Protein AF-A0A9W6X4A1-F1 (afdb_monomer_lite)

Secondary structu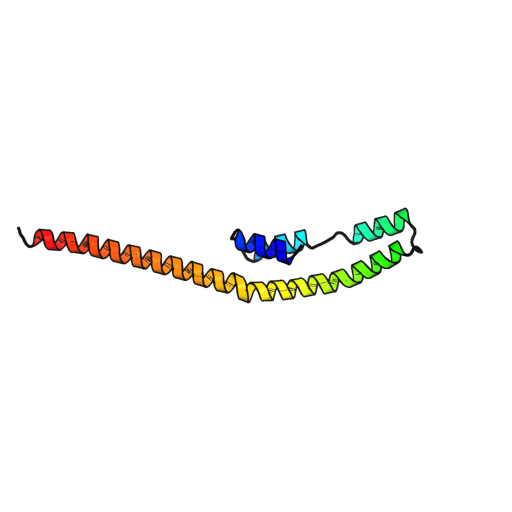re (DSSP, 8-state):
-HHHHHHHHHHTT--HHHHHHHHHHHH---HHHHHHHHHHHH-TTSHHHHHHHHHHHHHHHHHHHHHHHHHHHIIIIIHHHHHHHHHHHHHHHHHHHHHHHHHHHHHHHTTS--

Structure (mmCIF, N/CA/C/O backbone):
data_AF-A0A9W6X4A1-F1
#
_entry.id   AF-A0A9W6X4A1-F1
#
loop_
_atom_site.group_PDB
_atom_site.id
_atom_site.type_symbol
_atom_site.label_atom_id
_atom_site.label_alt_id
_atom_site.label_comp_id
_atom_site.label_asym_id
_atom_site.label_entity_id
_atom_site.label_seq_id
_atom_site.pdbx_PDB_ins_code
_atom_site.Cartn_x
_atom_site.Cartn_y
_atom_site.Cartn_z
_atom_site.occupancy
_atom_site.B_iso_or_equiv
_atom_site.auth_seq_id
_atom_site.auth_comp_id
_atom_site.auth_asym_id
_atom_site.auth_atom_id
_atom_site.pdbx_PDB_model_num
ATOM 1 N N . MET A 1 1 ? -7.831 -2.629 -3.133 1.00 89.06 1 MET A N 1
ATOM 2 C CA . MET A 1 1 ? -7.227 -1.544 -3.936 1.00 89.06 1 MET A CA 1
ATOM 3 C C . MET A 1 1 ? -5.858 -1.918 -4.488 1.00 89.06 1 MET A C 1
ATOM 5 O O . MET A 1 1 ? -5.690 -1.781 -5.688 1.00 89.06 1 MET A O 1
ATOM 9 N N . PHE A 1 2 ? -4.949 -2.494 -3.688 1.00 94.25 2 PHE A N 1
ATOM 10 C CA . PHE A 1 2 ? -3.586 -2.870 -4.108 1.00 94.25 2 PHE A CA 1
ATOM 11 C C . PHE A 1 2 ? -3.449 -3.439 -5.534 1.00 94.25 2 PHE A C 1
ATOM 13 O O . PHE A 1 2 ? -2.820 -2.817 -6.377 1.00 94.25 2 PHE A O 1
ATOM 20 N N . VAL A 1 3 ? -4.059 -4.597 -5.826 1.00 94.12 3 VAL A N 1
ATOM 21 C CA . VAL A 1 3 ? -3.889 -5.286 -7.123 1.00 94.12 3 VAL A CA 1
ATOM 22 C C . VAL A 1 3 ? -4.399 -4.441 -8.291 1.00 94.12 3 VAL A C 1
ATOM 24 O O . VAL A 1 3 ? -3.761 -4.388 -9.335 1.00 94.12 3 VAL A O 1
ATOM 27 N N . VAL A 1 4 ? -5.522 -3.744 -8.107 1.00 94.94 4 VAL A N 1
ATOM 28 C CA . VAL A 1 4 ? -6.103 -2.877 -9.143 1.00 94.94 4 VAL A CA 1
ATOM 29 C C . VAL A 1 4 ? -5.170 -1.705 -9.435 1.00 94.94 4 VAL A C 1
ATOM 31 O O . VAL A 1 4 ? -4.833 -1.475 -10.592 1.00 94.94 4 VAL A O 1
ATOM 34 N N . SER A 1 5 ? -4.695 -1.012 -8.395 1.00 94.38 5 SER A N 1
ATOM 35 C CA . SER A 1 5 ? -3.732 0.086 -8.526 1.00 94.38 5 SER A CA 1
ATOM 36 C C . SER A 1 5 ? -2.411 -0.377 -9.146 1.00 94.38 5 SER A C 1
ATOM 38 O O . SER A 1 5 ? -1.830 0.341 -9.961 1.00 94.38 5 SER A O 1
ATOM 40 N N . PHE A 1 6 ? -1.970 -1.594 -8.821 1.00 95.00 6 PHE A N 1
ATOM 41 C CA . PHE A 1 6 ? -0.727 -2.171 -9.326 1.00 95.00 6 PHE A CA 1
ATOM 42 C C . PHE A 1 6 ? -0.818 -2.472 -10.815 1.00 95.00 6 PHE A C 1
ATOM 44 O O . PHE A 1 6 ? 0.044 -2.059 -11.589 1.00 95.00 6 PHE A O 1
ATOM 51 N N . LEU A 1 7 ? -1.893 -3.147 -11.226 1.00 93.19 7 LEU A N 1
ATOM 52 C CA . LEU A 1 7 ? -2.142 -3.474 -12.625 1.00 93.19 7 LEU A CA 1
ATOM 53 C C . LEU A 1 7 ? -2.398 -2.220 -13.460 1.00 93.19 7 LEU A C 1
ATOM 55 O O . LEU A 1 7 ? -1.870 -2.125 -14.561 1.00 93.19 7 LEU A O 1
ATOM 59 N N . MET A 1 8 ? -3.136 -1.236 -12.935 1.00 95.12 8 MET A N 1
ATOM 60 C CA . MET A 1 8 ? -3.303 0.058 -13.605 1.00 95.12 8 MET A CA 1
ATOM 61 C C . MET A 1 8 ? -1.964 0.771 -13.798 1.00 95.12 8 MET A C 1
ATOM 63 O O . MET A 1 8 ? -1.681 1.233 -14.897 1.00 95.12 8 MET A O 1
ATOM 67 N N . SER A 1 9 ? -1.120 0.828 -12.764 1.00 92.62 9 SER A N 1
ATOM 68 C CA . SER A 1 9 ? 0.201 1.468 -12.859 1.00 92.62 9 SER A CA 1
ATOM 69 C C . SER A 1 9 ? 1.103 0.753 -13.868 1.00 92.62 9 SER A C 1
ATOM 71 O O . SER A 1 9 ? 1.769 1.407 -14.665 1.00 92.62 9 SER A O 1
ATOM 73 N N . TRP A 1 10 ? 1.089 -0.584 -13.876 1.00 90.50 10 TRP A N 1
ATOM 74 C CA . TRP A 1 10 ? 1.816 -1.386 -14.861 1.00 90.50 10 TRP A CA 1
ATOM 75 C C . TRP A 1 10 ? 1.301 -1.152 -16.287 1.00 90.50 10 TRP A C 1
ATOM 77 O O . TRP A 1 10 ? 2.101 -0.947 -17.198 1.00 90.50 10 TRP A O 1
ATOM 87 N N . TRP A 1 11 ? -0.021 -1.110 -16.480 1.00 89.25 11 TRP A N 1
ATOM 88 C CA . TRP A 1 11 ? -0.636 -0.862 -17.788 1.00 89.25 11 TRP A CA 1
ATOM 89 C C . TRP A 1 11 ? -0.343 0.544 -18.324 1.00 89.25 11 TRP A C 1
ATOM 91 O O . TRP A 1 11 ? -0.128 0.721 -19.518 1.00 89.25 11 TRP A O 1
ATOM 101 N N . LEU A 1 12 ? -0.249 1.533 -17.433 1.00 92.44 12 LEU A N 1
ATOM 102 C CA . LEU A 1 12 ? 0.166 2.902 -17.753 1.00 92.44 12 LEU A CA 1
ATOM 103 C C . LEU A 1 12 ? 1.685 3.049 -17.974 1.00 92.44 12 LEU A C 1
ATOM 105 O O . LEU A 1 12 ? 2.162 4.158 -18.206 1.00 92.44 12 LEU A O 1
ATOM 109 N N . GLY A 1 13 ? 2.454 1.958 -17.907 1.00 88.12 13 GLY A N 1
ATOM 110 C CA . GLY A 1 13 ? 3.890 1.956 -18.185 1.00 88.12 13 GLY A CA 1
ATOM 111 C C . GLY A 1 13 ? 4.772 2.468 -17.042 1.00 88.12 13 GLY A C 1
ATOM 112 O O . GLY A 1 13 ? 5.942 2.765 -17.279 1.00 88.12 13 GLY A O 1
ATOM 113 N N . ALA A 1 14 ? 4.253 2.567 -15.814 1.00 91.12 14 ALA A N 1
ATOM 114 C CA . ALA A 1 14 ? 5.050 2.949 -14.650 1.00 91.12 14 ALA A CA 1
ATOM 115 C C . ALA A 1 14 ? 6.138 1.903 -14.352 1.00 91.12 14 ALA A C 1
ATOM 117 O O . ALA A 1 14 ? 5.962 0.711 -14.616 1.00 91.12 14 ALA A O 1
ATOM 118 N N . THR A 1 15 ? 7.258 2.323 -13.757 1.00 91.69 15 THR A N 1
ATOM 119 C CA . THR A 1 15 ? 8.297 1.388 -13.298 1.00 91.69 15 THR A CA 1
ATOM 120 C C . THR A 1 15 ? 7.793 0.542 -12.126 1.00 91.69 15 THR A C 1
ATOM 122 O O . THR A 1 15 ? 6.833 0.904 -11.443 1.00 91.69 15 THR A O 1
ATOM 125 N N . TYR A 1 1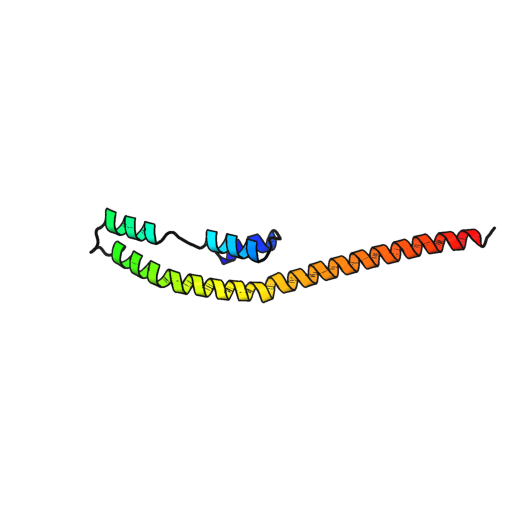6 ? 8.457 -0.586 -11.845 1.00 92.69 16 TYR A N 1
ATOM 126 C CA . TYR A 1 16 ? 8.091 -1.443 -10.710 1.00 92.69 16 TYR A CA 1
ATOM 127 C C . TYR A 1 16 ? 8.057 -0.664 -9.387 1.00 92.69 16 TYR A C 1
ATOM 129 O O . TYR A 1 16 ? 7.107 -0.792 -8.623 1.00 92.69 16 TYR A O 1
ATOM 137 N N . GLU A 1 17 ? 9.053 0.187 -9.136 1.00 93.94 17 GLU A N 1
ATOM 138 C CA . GLU A 1 17 ? 9.141 0.988 -7.907 1.00 93.94 17 GLU A CA 1
ATOM 139 C C . GLU A 1 17 ? 7.973 1.972 -7.772 1.00 93.94 17 GLU A C 1
ATOM 141 O O . GLU A 1 17 ? 7.397 2.113 -6.690 1.00 93.94 17 GLU A O 1
ATOM 146 N N . GLN A 1 18 ? 7.571 2.597 -8.882 1.00 94.50 18 GLN A N 1
ATOM 147 C CA . GLN A 1 18 ? 6.414 3.490 -8.931 1.00 94.50 18 GLN A CA 1
ATOM 148 C C . GLN A 1 18 ? 5.113 2.716 -8.698 1.00 94.50 18 GLN A C 1
ATOM 150 O O . GLN A 1 18 ? 4.317 3.105 -7.845 1.00 94.50 18 GLN A O 1
ATOM 155 N N . ALA A 1 19 ? 4.916 1.597 -9.403 1.00 95.12 19 ALA A N 1
ATOM 156 C CA . ALA A 1 19 ? 3.724 0.765 -9.275 1.00 95.12 19 ALA A CA 1
ATOM 157 C C . ALA A 1 19 ? 3.558 0.213 -7.851 1.00 95.12 19 ALA A C 1
ATOM 159 O O . ALA A 1 19 ? 2.461 0.265 -7.298 1.00 95.12 19 ALA A O 1
ATOM 160 N N . VAL A 1 20 ? 4.642 -0.259 -7.228 1.00 95.56 20 VAL A N 1
ATOM 161 C CA . VAL A 1 20 ? 4.657 -0.723 -5.832 1.00 95.56 20 VAL A CA 1
ATOM 162 C C . VAL A 1 20 ? 4.273 0.406 -4.883 1.00 95.56 20 VAL A C 1
ATOM 164 O O . VAL A 1 20 ? 3.341 0.241 -4.098 1.00 95.56 20 VAL A O 1
ATOM 167 N N . THR A 1 21 ? 4.947 1.553 -4.979 1.00 95.31 21 THR A N 1
ATOM 168 C CA . THR A 1 21 ? 4.709 2.706 -4.097 1.00 95.31 21 THR A CA 1
ATOM 169 C C . THR A 1 21 ? 3.258 3.171 -4.179 1.00 95.31 21 THR A C 1
ATOM 171 O O . THR A 1 21 ? 2.573 3.224 -3.161 1.00 95.31 21 THR A O 1
ATOM 174 N N . LEU A 1 22 ? 2.753 3.417 -5.392 1.00 95.12 22 LEU A N 1
ATOM 175 C CA . LEU A 1 22 ? 1.376 3.862 -5.621 1.00 95.12 22 LEU A CA 1
ATOM 176 C C . LEU A 1 22 ? 0.350 2.858 -5.084 1.00 95.12 22 LEU A C 1
ATOM 178 O O . LEU A 1 22 ? -0.646 3.243 -4.472 1.00 95.12 22 LEU A O 1
ATOM 182 N N . SER A 1 23 ? 0.602 1.565 -5.282 1.00 95.62 23 SER A N 1
ATOM 183 C CA . SER A 1 23 ? -0.315 0.508 -4.850 1.00 95.62 23 SER A CA 1
ATOM 184 C C . SER A 1 23 ? -0.343 0.340 -3.340 1.00 95.62 23 SER A C 1
ATOM 186 O O . SER A 1 23 ? -1.417 0.113 -2.788 1.00 95.62 23 SER A O 1
ATOM 188 N N . PHE A 1 24 ? 0.803 0.473 -2.666 1.00 94.31 24 PHE A N 1
ATOM 189 C CA . PHE A 1 24 ? 0.859 0.469 -1.206 1.00 94.31 24 PHE A CA 1
ATOM 190 C C . PHE A 1 24 ? 0.222 1.720 -0.616 1.00 94.31 24 PHE A C 1
ATOM 192 O O . PHE A 1 24 ? -0.550 1.590 0.325 1.00 94.31 24 PHE A O 1
ATOM 199 N N . THR A 1 25 ? 0.432 2.902 -1.198 1.00 93.50 25 THR A N 1
ATOM 200 C CA . THR A 1 25 ? -0.266 4.120 -0.762 1.00 93.50 25 THR A CA 1
ATOM 201 C C . THR A 1 25 ? -1.781 3.984 -0.903 1.00 93.50 25 THR A C 1
ATOM 203 O O . THR A 1 25 ? -2.515 4.353 0.005 1.00 93.50 25 THR A O 1
ATOM 206 N N . ALA A 1 26 ? -2.264 3.411 -2.008 1.00 92.31 26 ALA A N 1
ATOM 207 C CA . ALA A 1 26 ? -3.694 3.198 -2.226 1.00 92.31 26 ALA A CA 1
ATOM 208 C C . ALA A 1 26 ? -4.293 2.064 -1.369 1.00 92.31 26 ALA A C 1
ATOM 210 O O . ALA A 1 26 ? -5.514 1.971 -1.235 1.00 92.31 26 ALA A O 1
ATOM 211 N N . ALA A 1 27 ? -3.464 1.154 -0.853 1.00 91.81 27 ALA A N 1
ATOM 212 C CA . ALA A 1 27 ? -3.903 0.016 -0.049 1.00 91.81 27 ALA A CA 1
ATOM 213 C C . ALA A 1 27 ? -3.780 0.252 1.460 1.00 91.81 27 ALA A C 1
ATOM 215 O O . ALA A 1 27 ? -4.564 -0.324 2.211 1.00 91.81 27 ALA A O 1
ATOM 216 N N . SER A 1 28 ? -2.807 1.059 1.885 1.00 85.94 28 SER A N 1
ATOM 217 C CA . SER A 1 28 ? -2.575 1.396 3.286 1.00 85.94 28 SER A CA 1
ATOM 218 C C . SER A 1 28 ? -3.720 2.261 3.791 1.00 85.94 28 SER A C 1
ATOM 220 O O . SER A 1 28 ? -4.071 3.265 3.173 1.00 85.94 28 SER A O 1
ATOM 222 N N . ASN A 1 29 ? -4.313 1.860 4.909 1.00 83.19 29 ASN A N 1
ATOM 223 C CA . ASN A 1 29 ? -5.380 2.606 5.559 1.00 83.19 29 ASN A CA 1
ATOM 224 C C . ASN A 1 29 ? -4.845 3.177 6.880 1.00 83.19 29 ASN A C 1
ATOM 226 O O . ASN A 1 29 ? -3.891 2.648 7.435 1.00 83.19 29 ASN A O 1
ATOM 230 N N . ASN A 1 30 ? -5.435 4.253 7.399 1.00 88.31 30 ASN A N 1
ATOM 231 C CA . ASN A 1 30 ? -4.943 4.886 8.632 1.00 88.31 30 ASN A CA 1
ATOM 232 C C . ASN A 1 30 ? -5.610 4.262 9.867 1.00 88.31 30 ASN A C 1
ATOM 234 O O . ASN A 1 30 ? -6.513 4.858 10.468 1.00 88.31 30 ASN A O 1
ATOM 238 N N . PHE A 1 31 ? -5.196 3.048 10.235 1.00 89.19 31 PHE A N 1
ATOM 239 C CA . PHE A 1 31 ? -5.776 2.330 11.373 1.00 89.19 31 PHE A CA 1
ATOM 240 C C . PHE A 1 31 ? -5.540 3.030 12.715 1.00 89.19 31 PHE A C 1
ATOM 242 O O . PHE A 1 31 ? -6.411 2.946 13.583 1.00 89.19 31 PHE A O 1
ATOM 249 N N . GLU A 1 32 ? -4.445 3.778 12.895 1.00 89.56 32 GLU A N 1
ATOM 250 C CA . GLU A 1 32 ? -4.223 4.531 14.136 1.00 89.56 32 GLU A CA 1
ATOM 251 C C . GLU A 1 32 ? -5.321 5.575 14.360 1.00 89.56 32 GLU A C 1
ATOM 253 O O . GLU A 1 32 ? -5.831 5.725 15.473 1.00 89.56 32 GLU A O 1
ATOM 258 N N . LEU A 1 33 ? -5.738 6.258 13.287 1.00 92.19 33 LEU A N 1
ATOM 259 C CA . LEU A 1 33 ? -6.835 7.217 13.347 1.00 92.19 33 LEU A CA 1
ATOM 260 C C . LEU A 1 33 ? -8.170 6.508 13.605 1.00 92.19 33 LEU A C 1
ATOM 262 O O . LEU A 1 33 ? -8.963 6.983 14.415 1.00 92.19 33 LEU A O 1
ATOM 266 N N . ALA A 1 34 ? -8.411 5.359 12.966 1.00 90.94 34 ALA A N 1
ATOM 267 C CA . ALA A 1 34 ? -9.631 4.577 13.171 1.00 90.94 34 ALA A CA 1
ATOM 268 C C . ALA A 1 34 ? -9.777 4.106 14.628 1.00 90.94 34 ALA A C 1
ATOM 270 O O . ALA A 1 34 ? -10.861 4.199 15.210 1.00 90.94 34 ALA A O 1
ATOM 271 N N . LEU A 1 35 ? -8.680 3.662 15.246 1.00 91.50 35 LEU A N 1
ATOM 272 C CA . LEU A 1 35 ? -8.647 3.299 16.659 1.00 91.50 35 LEU A CA 1
ATOM 273 C C . LEU A 1 35 ? -8.889 4.517 17.559 1.00 91.50 35 LEU A C 1
ATOM 275 O O . LEU A 1 35 ? -9.705 4.443 18.478 1.00 91.50 35 LEU A O 1
ATOM 279 N N . ALA A 1 36 ? -8.217 5.639 17.285 1.00 94.44 36 ALA A N 1
ATOM 280 C CA . ALA A 1 36 ? -8.374 6.868 18.059 1.00 94.44 36 ALA A CA 1
ATOM 281 C C . ALA A 1 36 ? -9.827 7.365 18.048 1.00 94.44 36 ALA A C 1
ATOM 283 O O . ALA A 1 36 ? -10.380 7.676 19.102 1.00 94.44 36 ALA A O 1
ATOM 284 N N . VAL A 1 37 ? -10.469 7.375 16.876 1.00 94.69 37 VAL A N 1
ATOM 285 C CA . VAL A 1 37 ? -11.878 7.764 16.726 1.00 94.69 37 VAL A CA 1
ATOM 286 C C . VAL A 1 37 ? -12.801 6.778 17.445 1.00 94.69 37 VAL A C 1
ATOM 288 O O . VAL A 1 37 ? -13.695 7.208 18.171 1.00 94.69 37 VAL A O 1
ATOM 291 N N . ALA A 1 38 ? -12.566 5.467 17.321 1.00 94.56 38 ALA A N 1
ATOM 292 C CA . ALA A 1 38 ? -13.376 4.460 18.007 1.00 94.56 38 ALA A CA 1
ATOM 293 C C . ALA A 1 38 ? -13.324 4.623 19.537 1.00 94.56 38 ALA A C 1
ATOM 295 O O . ALA A 1 38 ? -14.362 4.621 20.201 1.00 94.56 38 ALA A O 1
ATOM 296 N N . ILE A 1 39 ? -12.130 4.838 20.096 1.00 94.94 39 ILE A N 1
ATOM 297 C CA . ILE A 1 39 ? -11.943 5.072 21.532 1.00 94.94 39 ILE A CA 1
ATOM 298 C C . ILE A 1 39 ? -12.564 6.407 21.959 1.00 94.94 39 ILE A C 1
ATOM 300 O O . ILE A 1 39 ? -13.219 6.461 22.998 1.00 94.94 39 ILE A O 1
ATOM 304 N N . ALA A 1 40 ? -12.384 7.472 21.175 1.00 95.88 40 ALA A N 1
ATOM 305 C CA . ALA A 1 40 ? -12.890 8.801 21.508 1.00 95.88 40 ALA A CA 1
ATOM 306 C C . ALA A 1 40 ? -14.426 8.881 21.476 1.00 95.88 40 ALA A C 1
ATOM 308 O O . ALA A 1 40 ? -15.014 9.559 22.314 1.00 95.88 40 ALA A O 1
ATOM 309 N N . SER A 1 41 ? -15.080 8.195 20.533 1.00 96.19 41 SER A N 1
ATOM 310 C CA . SER A 1 41 ? -16.539 8.242 20.372 1.00 96.19 41 SER A CA 1
ATOM 311 C C . SER A 1 41 ? -17.287 7.197 21.201 1.00 96.19 41 SER A C 1
ATOM 313 O O . SER A 1 41 ? -18.358 7.498 21.721 1.00 96.19 41 SER A O 1
ATOM 315 N N . PHE A 1 42 ? -16.749 5.979 21.331 1.00 93.50 42 PHE A N 1
ATOM 316 C CA . PHE A 1 42 ? -17.451 4.850 21.960 1.00 93.50 42 PHE A CA 1
ATOM 317 C C . PHE A 1 42 ? -16.818 4.397 23.283 1.00 93.50 42 PHE A C 1
ATOM 319 O O . PHE A 1 42 ? -17.415 3.618 24.024 1.00 93.50 42 PHE A O 1
ATOM 326 N N . GLY A 1 43 ? -15.630 4.904 23.619 1.00 91.94 43 GLY A N 1
ATOM 327 C CA . GLY A 1 43 ? -14.889 4.522 24.816 1.00 91.94 43 GLY A CA 1
ATOM 328 C C . GLY A 1 43 ? -14.101 3.218 24.655 1.00 91.94 43 GLY A C 1
ATOM 329 O O . GLY A 1 43 ? -14.346 2.404 23.765 1.00 91.94 43 GLY A O 1
ATOM 330 N N . LEU A 1 44 ? -13.145 2.999 25.562 1.00 91.75 44 LEU A N 1
ATOM 331 C CA . LEU A 1 44 ? -12.189 1.880 25.512 1.00 91.75 44 LEU A CA 1
ATOM 332 C C . LEU A 1 44 ? -12.820 0.485 25.642 1.00 91.75 44 LEU A C 1
ATOM 334 O O . LEU A 1 44 ? -12.262 -0.483 25.141 1.00 91.75 44 LEU A O 1
ATOM 338 N N . LYS A 1 45 ? -13.952 0.365 26.344 1.00 92.50 45 LYS A N 1
ATOM 339 C CA . LYS A 1 45 ? -14.621 -0.921 26.622 1.00 92.50 45 LYS A CA 1
ATOM 340 C C . LYS A 1 45 ? -15.719 -1.266 25.613 1.00 92.50 45 LYS A C 1
ATOM 342 O O . LYS A 1 45 ? -16.566 -2.104 25.899 1.00 92.50 45 LYS A O 1
ATOM 347 N N . SER A 1 46 ? -15.741 -0.580 24.478 1.00 92.75 46 SER A N 1
ATOM 348 C CA . SER A 1 46 ? -16.758 -0.771 23.453 1.00 92.75 46 SER A CA 1
ATOM 349 C C . SER A 1 46 ? -16.320 -1.808 22.419 1.00 92.75 46 SER A C 1
ATOM 351 O O . SER A 1 46 ? -15.134 -1.914 22.093 1.00 92.75 46 SER A O 1
ATOM 353 N N . ASP A 1 47 ? -17.284 -2.545 21.867 1.00 93.69 47 ASP A N 1
ATOM 354 C CA . ASP A 1 47 ? -17.026 -3.515 20.797 1.00 93.69 47 ASP A CA 1
ATOM 355 C C . ASP A 1 47 ? -16.320 -2.886 19.576 1.00 93.69 47 ASP A C 1
ATOM 357 O O . ASP A 1 47 ? -15.373 -3.495 19.072 1.00 93.69 47 ASP A O 1
ATOM 361 N N . PRO A 1 48 ? -16.662 -1.656 19.123 1.00 92.75 48 PRO A N 1
ATOM 362 C CA . PRO A 1 48 ? -15.941 -0.993 18.036 1.00 92.75 48 PRO A CA 1
ATOM 363 C C . PRO A 1 48 ? -14.455 -0.766 18.332 1.00 92.75 48 PRO A C 1
ATOM 365 O O . PRO A 1 48 ? -13.625 -0.958 17.447 1.00 92.75 48 PRO A O 1
ATOM 368 N N . ALA A 1 49 ? -14.095 -0.392 19.567 1.00 92.75 49 ALA A N 1
ATOM 369 C CA . ALA A 1 49 ? -12.696 -0.184 19.937 1.00 92.75 49 ALA A CA 1
ATOM 370 C C . ALA A 1 49 ? -11.899 -1.497 19.870 1.00 92.75 49 ALA A C 1
ATOM 372 O O . ALA A 1 49 ? -10.790 -1.518 19.335 1.00 92.75 49 ALA A O 1
ATOM 373 N N . LEU A 1 50 ? -12.483 -2.605 20.342 1.00 93.44 50 LEU A N 1
ATOM 374 C CA . LEU A 1 50 ? -11.865 -3.931 20.268 1.00 93.44 50 LEU A CA 1
ATOM 375 C C . LEU A 1 50 ? -11.678 -4.393 18.815 1.00 93.44 50 LEU A C 1
ATOM 377 O O . LEU A 1 50 ? -10.602 -4.870 18.456 1.00 93.44 50 LEU A O 1
ATOM 381 N N . MET A 1 51 ? -12.695 -4.216 17.969 1.00 93.31 51 MET A N 1
ATOM 382 C CA . MET A 1 51 ? -12.621 -4.599 16.555 1.00 93.31 51 MET A CA 1
ATOM 383 C C . MET A 1 51 ? -11.559 -3.800 15.793 1.00 93.31 51 MET A C 1
ATOM 385 O O . MET A 1 51 ? -10.849 -4.375 14.969 1.00 93.31 51 MET A O 1
ATOM 389 N N . SER A 1 52 ? -11.382 -2.512 16.106 1.00 92.12 52 SER A N 1
ATOM 390 C CA . SER A 1 52 ? -10.312 -1.692 15.523 1.00 92.12 52 SER A CA 1
ATOM 391 C C . SER A 1 52 ? -8.913 -2.209 15.878 1.00 92.12 52 SER A C 1
ATOM 393 O O . SER A 1 52 ? -8.049 -2.266 15.004 1.00 92.12 52 SER A O 1
ATOM 395 N N . VAL A 1 53 ? -8.684 -2.641 17.126 1.00 91.88 53 VAL A N 1
ATOM 396 C CA . VAL A 1 53 ? -7.396 -3.237 17.541 1.00 91.88 53 VAL A CA 1
ATOM 397 C C . VAL A 1 53 ? -7.139 -4.556 16.817 1.00 91.88 53 VAL A C 1
ATOM 399 O O . VAL A 1 53 ? -6.036 -4.787 16.323 1.00 91.88 53 VAL A O 1
ATOM 402 N N . VAL A 1 54 ? -8.155 -5.419 16.721 1.00 93.00 54 VAL A N 1
ATOM 403 C CA . VAL A 1 54 ? -8.047 -6.684 15.979 1.00 93.00 54 VAL A CA 1
ATOM 404 C C . VAL A 1 54 ? -7.753 -6.416 14.499 1.00 93.00 54 VAL A C 1
ATOM 406 O O . VAL A 1 54 ? -6.899 -7.081 13.918 1.00 93.00 54 VAL A O 1
ATOM 409 N N . GLY A 1 55 ? -8.396 -5.408 13.903 1.00 91.12 55 GLY A N 1
ATOM 410 C CA . GLY A 1 55 ? -8.125 -4.965 12.536 1.00 91.12 55 GLY A CA 1
ATOM 411 C C . GLY A 1 55 ? -6.669 -4.539 12.321 1.00 91.12 55 GLY A C 1
ATOM 412 O O . GLY A 1 55 ? -6.036 -5.013 11.380 1.00 91.12 55 GLY A O 1
ATOM 413 N N . ALA A 1 56 ? -6.107 -3.740 13.232 1.00 89.56 56 ALA A N 1
ATOM 414 C CA . ALA A 1 56 ? -4.700 -3.331 13.181 1.00 89.56 56 ALA A CA 1
ATOM 415 C C . ALA A 1 56 ? -3.733 -4.525 13.315 1.00 89.56 56 ALA A C 1
ATOM 417 O O . ALA A 1 56 ? -2.695 -4.577 12.655 1.00 89.56 56 ALA A O 1
ATOM 418 N N . LEU A 1 57 ? -4.088 -5.536 14.119 1.00 93.19 57 LEU A N 1
ATOM 419 C CA . LEU A 1 57 ? -3.282 -6.752 14.254 1.00 93.19 57 LEU A CA 1
ATOM 420 C C . LEU A 1 57 ? -3.238 -7.573 12.953 1.00 93.19 57 LEU A C 1
ATOM 422 O O . LEU A 1 57 ? -2.232 -8.218 12.665 1.00 93.19 57 LEU A O 1
ATOM 426 N N . ILE A 1 58 ? -4.313 -7.540 12.162 1.00 93.12 58 ILE A N 1
ATOM 427 C CA . ILE A 1 58 ? -4.399 -8.204 10.852 1.00 93.12 58 ILE A CA 1
ATOM 428 C C . ILE A 1 58 ? -3.713 -7.374 9.756 1.00 93.12 58 ILE A C 1
ATOM 430 O O . ILE A 1 58 ? -3.220 -7.931 8.771 1.00 93.12 58 ILE A O 1
ATOM 434 N N . GLU A 1 59 ? -3.648 -6.053 9.904 1.00 91.75 59 GLU A N 1
ATOM 435 C CA . GLU A 1 59 ? -3.075 -5.171 8.889 1.00 91.75 59 GLU A CA 1
ATOM 436 C C . GLU A 1 59 ? -1.597 -5.471 8.619 1.00 91.75 59 GLU A C 1
ATOM 438 O O . GLU A 1 59 ? -1.210 -5.661 7.466 1.00 91.75 59 GLU A O 1
ATOM 443 N N . ILE A 1 60 ? -0.779 -5.586 9.668 1.00 9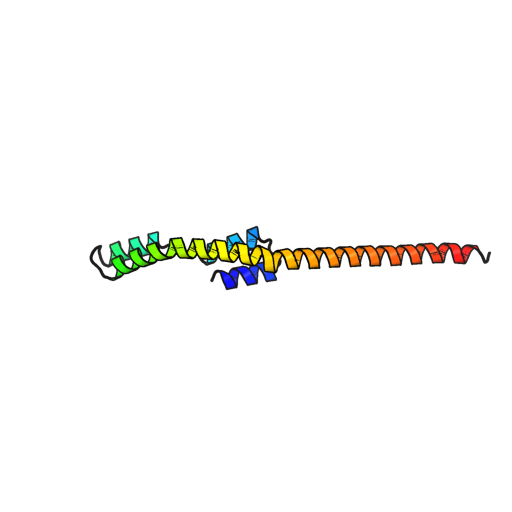2.50 60 ILE A N 1
ATOM 444 C CA . ILE A 1 60 ? 0.667 -5.819 9.542 1.00 92.50 60 ILE A CA 1
ATOM 445 C C . ILE A 1 60 ? 0.988 -7.092 8.728 1.00 92.50 60 ILE A C 1
ATOM 447 O O . ILE A 1 60 ? 1.729 -6.996 7.742 1.00 92.50 60 ILE A O 1
ATOM 451 N N . PRO A 1 61 ? 0.439 -8.283 9.055 1.00 94.06 61 PRO A N 1
ATOM 452 C CA . PRO A 1 61 ? 0.684 -9.481 8.255 1.00 94.06 61 PRO A CA 1
ATOM 453 C C . PRO A 1 61 ? 0.091 -9.378 6.845 1.00 94.06 61 PRO A C 1
ATOM 455 O O . PRO A 1 61 ? 0.668 -9.925 5.906 1.00 94.06 61 PRO A O 1
ATOM 458 N N . THR A 1 62 ? -1.012 -8.646 6.661 1.00 94.19 62 THR A N 1
ATOM 459 C CA . THR A 1 62 ? -1.597 -8.415 5.331 1.00 94.19 62 THR A CA 1
ATOM 460 C C . THR A 1 62 ? -0.668 -7.577 4.454 1.00 94.19 62 THR A C 1
ATOM 462 O O . THR A 1 62 ? -0.409 -7.949 3.311 1.00 94.19 62 THR A O 1
ATOM 465 N N . MET A 1 63 ? -0.102 -6.487 4.979 1.00 93.75 63 MET A N 1
ATOM 466 C CA . MET A 1 63 ? 0.854 -5.656 4.241 1.00 93.75 63 MET A CA 1
ATOM 467 C C . MET A 1 63 ? 2.117 -6.438 3.888 1.00 93.75 63 MET A C 1
ATOM 469 O O . MET A 1 63 ? 2.587 -6.366 2.753 1.00 93.75 63 MET A O 1
ATOM 473 N N . LEU A 1 64 ? 2.613 -7.271 4.806 1.00 95.19 64 LEU A N 1
ATOM 474 C CA . LEU A 1 64 ? 3.729 -8.170 4.520 1.00 95.19 64 LEU A CA 1
ATOM 475 C C . LEU A 1 64 ? 3.387 -9.175 3.402 1.00 95.19 64 LEU A C 1
ATOM 477 O O . LEU A 1 64 ? 4.189 -9.384 2.492 1.00 95.19 64 LEU A O 1
ATOM 481 N N . ALA A 1 65 ? 2.186 -9.757 3.414 1.00 96.50 65 ALA A N 1
ATOM 482 C CA . ALA A 1 65 ? 1.726 -10.640 2.342 1.00 96.50 65 ALA A CA 1
ATOM 483 C C . ALA A 1 65 ? 1.659 -9.916 0.9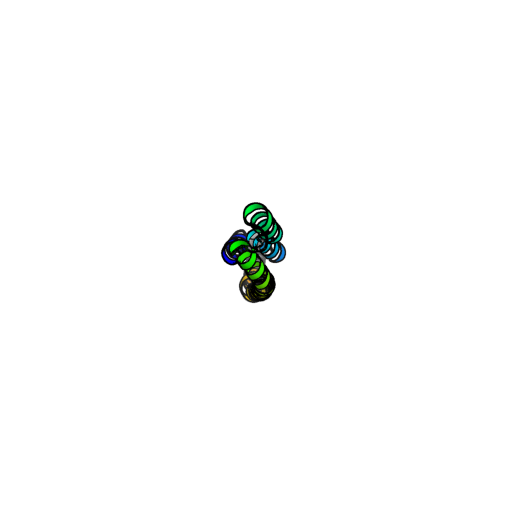85 1.00 96.50 65 ALA A C 1
ATOM 485 O O . ALA A 1 65 ? 2.062 -10.476 -0.036 1.00 96.50 65 ALA A O 1
ATOM 486 N N . LEU A 1 66 ? 1.225 -8.652 0.968 1.00 95.69 66 LEU A N 1
ATOM 487 C CA . LEU A 1 66 ? 1.225 -7.827 -0.242 1.00 95.69 66 LEU A CA 1
ATOM 488 C C . LEU A 1 66 ? 2.642 -7.514 -0.738 1.00 95.69 66 LEU A C 1
ATOM 490 O O . LEU A 1 66 ? 2.844 -7.423 -1.947 1.00 95.69 66 LEU A O 1
ATOM 494 N N . VAL A 1 67 ? 3.642 -7.414 0.144 1.00 95.56 67 VAL A N 1
ATOM 495 C CA . VAL A 1 67 ? 5.052 -7.262 -0.267 1.00 95.56 67 VAL A CA 1
ATOM 496 C C . VAL A 1 67 ? 5.526 -8.514 -1.001 1.00 95.56 67 VAL A C 1
ATOM 498 O O . VAL A 1 67 ? 6.126 -8.418 -2.073 1.00 95.56 67 VAL A O 1
ATOM 501 N N . TYR A 1 68 ? 5.208 -9.701 -0.480 1.00 96.44 68 TYR A N 1
ATOM 502 C CA . TYR A 1 68 ? 5.502 -10.951 -1.181 1.00 96.44 68 TYR A CA 1
ATOM 503 C C . TYR A 1 68 ? 4.761 -11.049 -2.519 1.00 96.44 68 TYR A C 1
ATOM 505 O O . TYR A 1 68 ? 5.348 -11.472 -3.517 1.00 96.44 68 TYR A O 1
ATOM 513 N N . LEU A 1 69 ? 3.507 -10.594 -2.571 1.00 95.50 69 LEU A N 1
ATOM 514 C CA . LEU A 1 69 ? 2.737 -10.524 -3.811 1.00 95.50 69 LEU A CA 1
ATOM 515 C C . LEU A 1 69 ? 3.362 -9.549 -4.824 1.00 95.50 69 LEU A C 1
ATOM 517 O O . LEU A 1 69 ? 3.444 -9.865 -6.009 1.00 95.50 69 LEU A O 1
ATOM 521 N N . ALA A 1 70 ? 3.870 -8.401 -4.374 1.00 94.81 70 ALA A N 1
ATOM 522 C CA . ALA A 1 70 ? 4.593 -7.451 -5.215 1.00 94.81 70 ALA A CA 1
ATOM 523 C C . ALA A 1 70 ? 5.871 -8.072 -5.798 1.00 94.81 70 ALA A C 1
ATOM 525 O O . ALA A 1 70 ? 6.119 -7.968 -7.0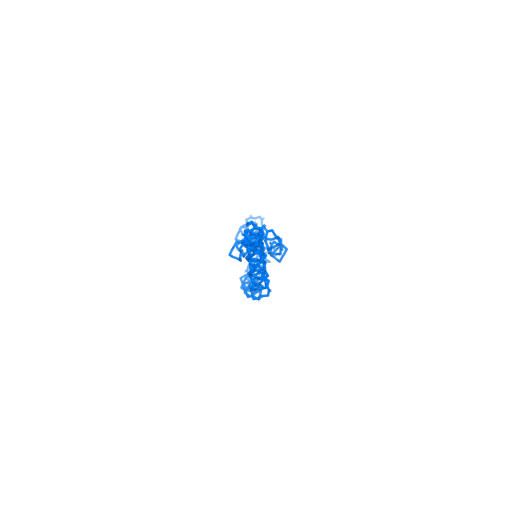00 1.00 94.81 70 ALA A O 1
ATOM 526 N N . PHE A 1 71 ? 6.650 -8.792 -4.982 1.00 95.00 71 PHE A N 1
ATOM 527 C CA . PHE A 1 71 ? 7.824 -9.523 -5.467 1.00 95.00 71 PHE A CA 1
ATOM 528 C C . PHE A 1 71 ? 7.464 -10.598 -6.493 1.00 95.00 71 PHE A C 1
ATOM 530 O O . PHE A 1 71 ? 8.219 -10.809 -7.444 1.00 95.00 71 PHE A O 1
ATOM 537 N N . TRP A 1 72 ? 6.320 -11.263 -6.325 1.00 93.19 72 TRP A N 1
ATOM 538 C CA . TRP A 1 72 ? 5.810 -12.199 -7.319 1.00 93.19 72 TRP A CA 1
ATOM 539 C C . TRP A 1 72 ? 5.468 -11.484 -8.635 1.00 93.19 72 TRP A C 1
ATOM 541 O O . TRP A 1 72 ? 5.958 -11.895 -9.688 1.00 93.19 72 TRP A O 1
ATOM 551 N N . PHE A 1 73 ? 4.753 -10.355 -8.579 1.00 92.06 73 PHE A N 1
ATOM 552 C CA . PHE A 1 73 ? 4.450 -9.539 -9.760 1.00 92.06 73 PHE A CA 1
ATOM 553 C C . PHE A 1 73 ? 5.690 -8.964 -10.455 1.00 92.06 73 PHE A C 1
ATOM 555 O O . PHE A 1 73 ? 5.698 -8.836 -11.680 1.00 92.06 73 PHE A O 1
ATOM 562 N N . ARG A 1 74 ? 6.764 -8.655 -9.717 1.00 90.31 74 ARG A N 1
ATOM 563 C CA . ARG A 1 74 ? 8.044 -8.225 -10.305 1.00 90.31 74 ARG A CA 1
ATOM 564 C C . ARG A 1 74 ? 8.571 -9.252 -11.306 1.00 90.31 74 ARG A C 1
ATOM 566 O O . ARG A 1 74 ? 9.013 -8.879 -12.388 1.00 90.31 74 ARG A O 1
ATOM 573 N N . LYS A 1 75 ? 8.521 -10.535 -10.932 1.00 87.88 75 LYS A N 1
ATOM 574 C CA . LYS A 1 75 ? 9.046 -11.644 -11.739 1.00 87.88 75 LYS A CA 1
ATOM 575 C C . LYS A 1 75 ? 8.174 -11.954 -12.953 1.00 87.88 75 LYS A C 1
ATOM 577 O O . LYS A 1 75 ? 8.704 -12.390 -13.965 1.00 87.88 75 LYS A O 1
ATOM 582 N N . THR A 1 76 ? 6.860 -11.763 -12.854 1.00 84.12 76 THR A N 1
ATOM 583 C CA . THR A 1 76 ? 5.927 -12.134 -13.928 1.00 84.12 76 THR A CA 1
ATOM 584 C C . THR A 1 76 ? 5.659 -10.991 -14.903 1.00 84.12 76 THR A C 1
ATOM 586 O O . THR A 1 76 ? 5.720 -11.203 -16.107 1.00 84.12 76 THR A O 1
ATOM 589 N N . LEU A 1 77 ? 5.396 -9.776 -14.413 1.00 83.69 77 LEU A N 1
ATOM 590 C CA . LEU A 1 77 ? 4.910 -8.665 -15.241 1.00 83.69 77 LEU A CA 1
ATOM 591 C C . LEU A 1 77 ? 6.024 -7.735 -15.732 1.00 83.69 77 LEU A C 1
ATOM 593 O O . LEU A 1 77 ? 5.969 -7.234 -16.853 1.00 83.69 77 LEU A O 1
ATOM 597 N N . PHE A 1 78 ? 7.043 -7.494 -14.908 1.00 81.94 78 PHE A N 1
ATOM 598 C CA . PHE A 1 78 ? 8.106 -6.540 -15.240 1.00 81.94 78 PHE A CA 1
ATOM 599 C C . PHE A 1 78 ? 9.290 -7.187 -15.959 1.00 81.94 78 PHE A C 1
ATOM 601 O O . PHE A 1 78 ? 9.883 -6.555 -16.826 1.00 81.94 78 PHE A O 1
ATOM 608 N N . THR A 1 79 ? 9.605 -8.453 -15.668 1.00 77.38 79 THR A N 1
ATOM 609 C CA . THR A 1 79 ? 10.583 -9.219 -16.458 1.00 77.38 79 THR A CA 1
ATOM 610 C C . THR A 1 79 ? 10.078 -9.485 -17.878 1.00 77.38 79 THR A C 1
ATOM 612 O O . THR A 1 79 ? 10.853 -9.347 -18.818 1.00 77.38 79 THR A O 1
ATOM 615 N N . ALA A 1 80 ? 8.788 -9.801 -18.045 1.00 74.56 80 ALA A N 1
ATOM 616 C CA . ALA A 1 80 ? 8.179 -9.978 -19.365 1.00 74.56 80 ALA A CA 1
ATOM 617 C C . ALA A 1 80 ? 8.203 -8.673 -20.174 1.00 74.56 80 ALA A C 1
ATOM 619 O O . ALA A 1 80 ? 8.738 -8.646 -21.277 1.00 74.56 80 ALA A O 1
ATOM 620 N N . LYS A 1 81 ? 7.748 -7.563 -19.575 1.00 75.50 81 LYS A N 1
ATOM 621 C CA . LYS A 1 81 ? 7.767 -6.252 -20.234 1.00 75.50 81 LYS A CA 1
ATOM 622 C C . LYS A 1 81 ? 9.179 -5.820 -20.656 1.00 75.50 81 LYS A C 1
ATOM 624 O O . LYS A 1 81 ? 9.348 -5.287 -21.743 1.00 75.50 81 LYS A O 1
ATOM 629 N N . ALA A 1 82 ? 10.196 -6.076 -19.830 1.00 76.44 82 ALA A N 1
ATOM 630 C CA . ALA A 1 82 ? 11.581 -5.759 -20.180 1.00 76.44 82 ALA A CA 1
ATOM 631 C C . ALA A 1 82 ? 12.085 -6.551 -21.403 1.00 76.44 82 ALA A C 1
ATOM 633 O O . ALA A 1 82 ? 12.828 -6.002 -22.215 1.00 76.44 82 ALA A O 1
ATOM 634 N N . ALA A 1 83 ? 11.678 -7.817 -21.548 1.00 77.06 83 ALA A N 1
ATOM 635 C CA . ALA A 1 83 ? 12.022 -8.631 -22.712 1.00 77.06 83 ALA A CA 1
ATOM 636 C C . ALA A 1 83 ? 11.327 -8.129 -23.989 1.00 77.06 83 ALA A C 1
ATOM 638 O O . ALA A 1 83 ? 11.975 -8.028 -25.030 1.00 77.06 83 ALA A O 1
ATOM 639 N N . ASP A 1 84 ? 10.047 -7.759 -23.894 1.00 79.94 84 ASP A N 1
ATOM 640 C CA . ASP A 1 84 ? 9.273 -7.211 -25.014 1.00 79.94 84 ASP A CA 1
ATOM 641 C C . ASP A 1 84 ? 9.831 -5.857 -25.477 1.00 79.94 84 ASP A C 1
ATOM 643 O O . ASP A 1 84 ? 10.052 -5.650 -26.672 1.00 79.94 84 ASP A O 1
ATOM 647 N N . ASP A 1 85 ? 10.127 -4.960 -24.528 1.00 82.38 85 ASP A N 1
ATOM 648 C CA . ASP A 1 85 ? 10.729 -3.654 -24.806 1.00 82.38 85 ASP A CA 1
ATOM 649 C C . ASP A 1 85 ? 12.085 -3.841 -25.520 1.00 82.38 85 ASP A C 1
ATOM 651 O O . ASP A 1 85 ? 12.352 -3.195 -26.532 1.00 82.38 85 ASP A O 1
ATOM 655 N N . GLN A 1 86 ? 12.926 -4.776 -25.057 1.00 82.06 86 GLN A N 1
ATOM 656 C CA . GLN A 1 86 ? 14.230 -5.052 -25.667 1.00 82.06 86 GLN A CA 1
ATOM 657 C C . GLN A 1 86 ? 14.118 -5.674 -27.068 1.00 82.06 86 GLN A C 1
ATOM 659 O O . GLN A 1 86 ? 14.854 -5.268 -27.968 1.00 82.06 86 GLN A O 1
ATOM 664 N N . ALA A 1 87 ? 13.191 -6.611 -27.282 1.00 83.81 87 ALA A N 1
ATOM 665 C CA . ALA A 1 87 ? 12.931 -7.190 -28.600 1.00 83.81 87 ALA A CA 1
ATOM 666 C C . ALA A 1 87 ? 12.433 -6.132 -29.599 1.00 83.81 87 ALA A C 1
ATOM 668 O O . ALA A 1 87 ? 12.862 -6.117 -30.753 1.00 83.81 87 ALA A O 1
ATOM 669 N N . ALA A 1 88 ? 11.578 -5.204 -29.155 1.00 84.06 88 ALA A N 1
ATOM 670 C CA . ALA A 1 88 ? 11.119 -4.091 -29.979 1.00 84.06 88 ALA A CA 1
ATOM 671 C C . ALA A 1 88 ? 12.276 -3.172 -30.409 1.00 84.06 88 ALA A C 1
ATOM 673 O O . ALA A 1 88 ? 12.320 -2.756 -31.567 1.00 84.06 88 ALA A O 1
ATOM 674 N N . LEU A 1 89 ? 13.237 -2.899 -29.517 1.00 84.31 89 LEU A N 1
ATOM 675 C CA . LEU A 1 89 ? 14.402 -2.077 -29.863 1.00 84.31 89 LEU A CA 1
ATOM 676 C C . LEU A 1 89 ? 15.333 -2.782 -30.857 1.00 84.31 89 LEU A C 1
ATOM 678 O O . LEU A 1 89 ? 15.789 -2.145 -31.801 1.00 84.31 89 LEU A O 1
ATOM 682 N N . VAL A 1 90 ? 15.581 -4.085 -30.686 1.00 85.12 90 VAL A N 1
ATOM 683 C CA . VAL A 1 90 ? 16.405 -4.871 -31.626 1.00 85.12 90 VAL A CA 1
ATOM 684 C C . VAL A 1 90 ? 15.778 -4.877 -33.021 1.00 85.12 90 VAL A C 1
ATOM 686 O O . VAL A 1 90 ? 16.454 -4.530 -33.984 1.00 85.12 90 VAL A O 1
ATOM 689 N N . ASN A 1 91 ? 14.475 -5.154 -33.123 1.00 87.62 91 ASN A N 1
ATOM 690 C CA . ASN A 1 91 ? 13.759 -5.134 -34.403 1.00 87.62 91 ASN A CA 1
ATOM 691 C C . ASN A 1 91 ? 13.796 -3.748 -35.075 1.00 87.62 91 ASN A C 1
ATOM 693 O O . ASN A 1 91 ? 13.892 -3.650 -36.298 1.00 87.62 91 ASN A O 1
ATOM 697 N N . ALA A 1 92 ? 13.730 -2.666 -34.290 1.00 86.88 92 ALA A N 1
ATOM 698 C CA . ALA A 1 92 ? 13.843 -1.304 -34.810 1.00 86.88 92 ALA A CA 1
ATOM 699 C C . ALA A 1 92 ? 15.253 -1.006 -35.350 1.00 86.88 92 ALA A C 1
ATOM 701 O O . ALA A 1 92 ? 15.380 -0.404 -36.414 1.00 86.88 92 ALA A O 1
ATOM 702 N N . MET A 1 93 ? 16.304 -1.464 -34.659 1.00 82.12 93 MET A N 1
ATOM 703 C CA . MET A 1 93 ? 17.693 -1.321 -35.112 1.00 82.12 93 MET A CA 1
ATOM 704 C C . MET A 1 93 ? 17.972 -2.143 -36.376 1.00 82.12 93 MET A C 1
ATOM 706 O O . MET A 1 93 ? 18.589 -1.629 -37.305 1.00 82.12 93 MET A O 1
ATOM 710 N N . GLU A 1 94 ? 17.477 -3.382 -36.450 1.00 82.81 94 GLU A N 1
ATOM 711 C CA . GLU A 1 94 ? 17.609 -4.237 -37.638 1.00 82.81 94 GLU A CA 1
ATOM 712 C C . GLU A 1 94 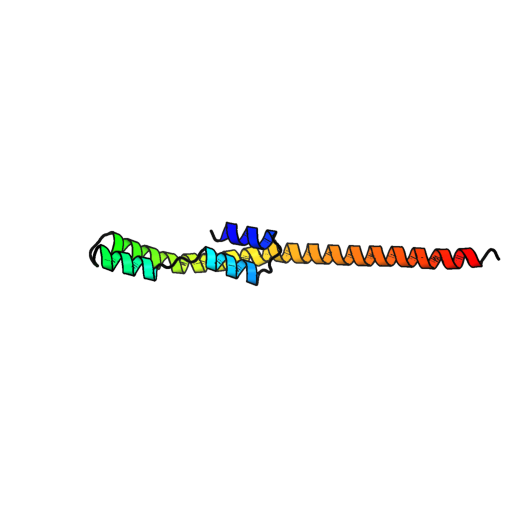? 16.873 -3.648 -38.847 1.00 82.81 94 GLU A C 1
ATOM 714 O O . GLU A 1 94 ? 17.422 -3.610 -39.948 1.00 82.81 94 GLU A O 1
ATOM 719 N N . GLY A 1 95 ? 15.659 -3.119 -38.654 1.00 74.25 95 GLY A N 1
ATOM 720 C CA . GLY A 1 95 ? 14.921 -2.422 -39.710 1.00 74.25 95 GLY A CA 1
ATOM 721 C C . GLY A 1 95 ? 15.681 -1.209 -40.253 1.00 74.25 95 GLY A C 1
ATOM 722 O O . GLY A 1 95 ? 15.758 -1.022 -41.467 1.00 74.25 95 GLY A O 1
ATOM 723 N N . GLN A 1 96 ? 16.312 -0.440 -39.364 1.00 74.12 96 GLN A N 1
ATOM 724 C CA . GLN A 1 96 ? 17.108 0.731 -39.728 1.00 74.12 96 GLN A CA 1
ATOM 725 C C . GLN A 1 96 ? 18.404 0.345 -40.464 1.00 74.12 96 GLN A C 1
ATOM 727 O O . GLN A 1 96 ? 18.796 1.018 -41.415 1.00 74.12 96 GLN A O 1
ATOM 732 N N . GLN A 1 97 ? 19.031 -0.772 -40.085 1.00 66.81 97 GLN A N 1
ATOM 733 C CA . GLN A 1 97 ? 20.233 -1.297 -40.736 1.00 66.81 97 GLN A CA 1
ATOM 734 C C . GLN A 1 97 ? 19.938 -1.841 -42.147 1.00 66.81 97 GLN A C 1
ATOM 736 O O . GLN A 1 97 ? 20.707 -1.608 -43.075 1.00 66.81 97 GLN A O 1
ATOM 741 N N . VAL A 1 98 ? 18.789 -2.503 -42.340 1.00 61.06 98 VAL A N 1
ATOM 742 C CA . VAL A 1 98 ? 18.344 -3.010 -43.654 1.00 61.06 98 VAL A CA 1
ATOM 743 C C . VAL A 1 98 ? 17.984 -1.873 -44.617 1.00 61.06 98 VAL A C 1
ATOM 745 O O . VAL A 1 98 ? 18.175 -2.002 -45.828 1.00 61.06 98 VAL A O 1
ATOM 748 N N . GLU A 1 99 ? 17.445 -0.764 -44.112 1.00 62.19 99 GLU A N 1
ATOM 749 C CA . GLU A 1 99 ? 17.096 0.403 -44.928 1.00 62.19 99 GLU A CA 1
ATOM 750 C C . GLU A 1 99 ? 18.342 1.206 -45.343 1.00 62.19 99 GLU A C 1
ATOM 752 O O . GLU A 1 99 ? 18.444 1.633 -46.498 1.00 62.19 99 GLU A O 1
ATOM 757 N N . ASP A 1 100 ? 19.337 1.304 -44.456 1.00 60.28 100 ASP A N 1
ATOM 758 C CA . ASP A 1 100 ? 20.642 1.914 -44.744 1.00 60.28 100 ASP A CA 1
ATOM 759 C C . ASP A 1 100 ? 21.454 1.086 -45.766 1.00 60.28 100 ASP A C 1
ATOM 761 O O . ASP A 1 100 ? 21.964 1.628 -46.751 1.00 60.28 100 ASP A O 1
ATOM 765 N N . ASP A 1 101 ? 21.456 -0.249 -45.647 1.00 60.91 101 ASP A N 1
ATOM 766 C CA . ASP A 1 101 ? 22.111 -1.150 -46.614 1.00 60.91 101 ASP A CA 1
ATOM 767 C C . ASP A 1 101 ? 21.493 -1.066 -48.025 1.00 60.91 101 ASP A C 1
ATOM 769 O O . ASP A 1 101 ? 22.205 -1.096 -49.038 1.00 60.91 101 ASP A O 1
ATOM 773 N N . ARG A 1 102 ? 20.163 -0.911 -48.134 1.00 61.41 102 ARG A N 1
ATOM 774 C CA . ARG A 1 102 ? 19.492 -0.707 -49.436 1.00 61.41 102 ARG A CA 1
ATOM 775 C C . ARG A 1 102 ? 19.805 0.660 -50.041 1.00 61.41 102 ARG A C 1
ATOM 777 O O . ARG A 1 102 ? 19.984 0.756 -51.258 1.00 61.41 102 ARG A O 1
ATOM 784 N N . SER A 1 103 ? 19.877 1.698 -49.210 1.00 61.59 103 SER A N 1
ATOM 785 C CA . SER A 1 103 ? 20.232 3.061 -49.623 1.00 61.59 103 SER A CA 1
ATOM 786 C C . SER A 1 103 ? 21.672 3.128 -50.152 1.00 61.59 103 SER A C 1
ATOM 788 O O . SER A 1 103 ? 21.927 3.707 -51.212 1.00 61.59 103 SER A O 1
ATOM 790 N N . GLY A 1 104 ? 22.604 2.440 -49.483 1.00 58.66 104 GLY A N 1
ATOM 791 C CA . GLY A 1 104 ? 23.995 2.311 -49.915 1.00 58.66 104 GLY A CA 1
ATOM 792 C C . GLY A 1 104 ? 24.161 1.509 -51.210 1.00 58.66 104 GLY A C 1
ATOM 793 O O . GLY A 1 104 ? 24.877 1.942 -52.111 1.00 58.66 104 GLY A O 1
ATOM 794 N N . SER A 1 105 ? 23.473 0.371 -51.357 1.00 60.62 105 SER A N 1
ATOM 795 C CA . SER A 1 105 ? 23.619 -0.522 -52.521 1.00 60.62 105 SER A CA 1
ATOM 796 C C . SER A 1 105 ? 23.138 0.101 -53.845 1.00 60.62 105 SER A C 1
ATOM 798 O O . SER A 1 105 ? 23.807 -0.023 -54.877 1.00 60.62 105 SER A O 1
ATOM 800 N N . GLY A 1 106 ? 22.033 0.858 -53.827 1.00 57.59 106 GLY A N 1
ATOM 801 C CA . GLY A 1 106 ? 21.498 1.525 -55.024 1.00 57.59 106 GLY A CA 1
ATOM 802 C C . GLY A 1 106 ? 22.405 2.627 -55.590 1.00 57.59 106 GLY A C 1
ATOM 803 O O . GLY A 1 106 ? 22.400 2.882 -56.798 1.00 57.59 106 GLY A O 1
ATOM 804 N N . ALA A 1 107 ? 23.228 3.254 -54.742 1.00 59.28 107 ALA A N 1
ATOM 805 C CA . ALA A 1 107 ? 24.172 4.292 -55.152 1.00 59.28 107 ALA A CA 1
ATOM 806 C C . ALA A 1 107 ? 25.380 3.734 -55.930 1.00 59.28 107 ALA A C 1
ATOM 808 O O . ALA A 1 107 ? 25.903 4.416 -56.815 1.00 59.28 107 ALA A O 1
ATOM 809 N N . TYR A 1 108 ? 25.801 2.494 -55.646 1.00 56.25 108 TYR A N 1
ATOM 810 C CA . TYR A 1 108 ? 26.901 1.835 -56.361 1.00 56.25 108 TYR A CA 1
ATOM 811 C C . TYR A 1 108 ? 26.457 1.206 -57.684 1.00 56.25 108 TYR A C 1
ATOM 813 O O . TYR A 1 108 ? 27.211 1.260 -58.653 1.00 56.25 108 TYR A O 1
ATOM 821 N N . ALA A 1 109 ? 25.226 0.691 -57.769 1.00 58.91 109 ALA A N 1
ATOM 822 C CA . ALA A 1 109 ? 24.691 0.142 -59.018 1.00 58.91 109 ALA A CA 1
ATOM 823 C C . ALA A 1 109 ? 24.579 1.215 -60.118 1.00 58.91 109 ALA A C 1
ATOM 825 O O . ALA A 1 109 ? 24.978 0.988 -61.254 1.00 58.91 109 ALA A O 1
ATOM 826 N N . LYS A 1 110 ? 24.145 2.435 -59.770 1.00 57.53 110 LYS A N 1
ATOM 827 C CA . LYS A 1 110 ? 23.958 3.530 -60.739 1.00 57.53 110 LYS A CA 1
ATOM 828 C C . LYS A 1 110 ? 25.265 4.111 -61.308 1.00 57.53 110 LYS A C 1
ATOM 830 O O . LYS A 1 110 ? 25.225 4.829 -62.301 1.00 57.53 110 LYS A O 1
ATOM 835 N N . LYS A 1 111 ? 26.417 3.839 -60.684 1.00 56.00 111 LYS A N 1
ATOM 836 C CA . LYS A 1 111 ? 27.734 4.288 -61.171 1.00 56.00 111 LYS A CA 1
ATOM 837 C C . LYS A 1 111 ? 28.447 3.276 -62.072 1.00 56.00 111 LYS A C 1
ATOM 839 O O . LYS A 1 111 ? 29.465 3.641 -62.644 1.00 56.00 111 LYS A O 1
ATOM 844 N N . ALA A 1 112 ? 27.945 2.047 -62.191 1.00 56.66 112 ALA A N 1
ATOM 845 C CA . ALA A 1 112 ? 28.528 1.030 -63.069 1.00 56.66 112 ALA A CA 1
ATOM 846 C C . ALA A 1 112 ? 28.029 1.122 -64.528 1.00 56.66 112 ALA A C 1
ATOM 848 O O . ALA A 1 112 ? 28.628 0.506 -65.404 1.00 56.66 112 ALA A O 1
ATOM 849 N N . ASP A 1 113 ? 26.977 1.912 -64.777 1.00 60.59 113 ASP A N 1
ATOM 850 C CA . ASP A 1 113 ? 26.332 2.083 -66.089 1.00 60.59 113 ASP A CA 1
ATOM 851 C C . ASP A 1 113 ? 26.698 3.413 -66.800 1.00 60.59 113 ASP A C 1
ATOM 853 O O . ASP A 1 113 ? 26.028 3.808 -67.758 1.00 60.59 113 ASP A O 1
ATOM 857 N N . LEU A 1 114 ? 27.730 4.129 -66.328 1.00 56.59 114 LEU A N 1
ATOM 858 C CA . LEU A 1 114 ? 28.289 5.356 -66.931 1.00 56.59 114 LEU A CA 1
ATOM 859 C C . LEU A 1 114 ? 29.726 5.113 -67.397 1.00 56.59 114 LEU A C 1
ATOM 861 O O . LEU A 1 114 ? 30.061 5.592 -68.502 1.00 56.59 114 LEU A O 1
#

pLDDT: mean 85.41, std 12.39, range [56.0, 96.5]

Sequence (114 aa):
MFVVSFLMSWWLGATYEQAVTLSFTAASNNFELALAVAIASFGLKSDPALMSVVGALIEIPTMLALVYLAFWFRKTLFTAKAADDQAALVNAMEGQQVEDDRSGSGAYAKKADL

Organism: NCBI:txid2077276

Foldseek 3Di:
DLVVQLVVCLVVVHDLVVSNVRSCVVVDDDLVVQLVCCCVPPNCPDPSNVVSVVVVVVVVVVVVVVVVVSVVCCVPRVVVVVVVVVVVVVVVVVVVVVVVVVVVVVVVVVVVVD

InterPro domains:
  IPR004706 Arsenical-resistance protein Acr3 [PTHR43057] (1-82)
  IPR038770 Sodium/solute symporter superfamily [G3DSA:1.20.1530.20] (1-76)

Radius of gyration: 27.77 Å; chains: 1; bounding box: 46×21×94 Å